Protein AF-A0A661I3N7-F1 (afdb_monomer_lite)

Structure (mmCIF, N/CA/C/O backbone):
data_AF-A0A661I3N7-F1
#
_entry.id   AF-A0A661I3N7-F1
#
loop_
_atom_site.group_PDB
_atom_site.id
_atom_site.type_symbol
_atom_site.label_atom_id
_atom_site.label_alt_id
_atom_site.label_comp_id
_atom_site.label_asym_id
_atom_site.label_entity_id
_atom_site.label_seq_id
_atom_site.pdbx_PDB_ins_code
_atom_site.Cartn_x
_atom_site.Cartn_y
_atom_site.Cartn_z
_atom_site.occupancy
_atom_site.B_iso_or_equiv
_atom_site.auth_seq_id
_atom_site.auth_comp_id
_atom_site.auth_asym_id
_atom_site.auth_atom_id
_atom_site.pdbx_PDB_model_num
ATOM 1 N N . MET A 1 1 ? -15.739 6.357 1.691 1.00 77.44 1 MET A N 1
ATOM 2 C CA . MET A 1 1 ? -14.283 6.462 1.902 1.00 77.44 1 MET A CA 1
ATOM 3 C C . MET A 1 1 ? -13.838 7.878 2.289 1.00 77.44 1 MET A C 1
ATOM 5 O O . MET A 1 1 ? -14.030 8.816 1.521 1.00 77.44 1 MET A O 1
ATOM 9 N N . LYS A 1 2 ? -13.245 8.049 3.476 1.00 87.94 2 LYS A N 1
ATOM 10 C CA . LYS A 1 2 ? -12.633 9.295 3.973 1.00 87.94 2 LYS A CA 1
ATOM 11 C C . LYS A 1 2 ? -11.130 9.078 4.161 1.00 87.94 2 LYS A C 1
ATOM 13 O O . LYS A 1 2 ? -10.738 8.086 4.761 1.00 87.94 2 LYS A O 1
ATOM 18 N N . THR A 1 3 ? -10.290 9.989 3.671 1.00 91.88 3 THR A N 1
ATOM 19 C CA . THR A 1 3 ? -8.821 9.859 3.739 1.00 91.88 3 THR A CA 1
ATOM 20 C C . THR A 1 3 ? -8.188 10.857 4.707 1.00 91.88 3 THR A C 1
ATOM 22 O O . THR A 1 3 ? -8.605 12.014 4.753 1.00 91.88 3 THR A O 1
ATOM 25 N N . PHE A 1 4 ? -7.143 10.442 5.420 1.00 93.19 4 PHE A N 1
ATOM 26 C CA . PHE A 1 4 ? -6.395 11.241 6.394 1.00 93.19 4 PHE A CA 1
ATOM 27 C C . PHE A 1 4 ? -4.890 11.174 6.114 1.00 93.19 4 PHE A C 1
ATOM 29 O O . PHE A 1 4 ? -4.392 10.119 5.730 1.00 93.19 4 PHE A O 1
ATOM 36 N N . SER A 1 5 ? -4.171 12.282 6.325 1.00 93.81 5 SER A N 1
ATOM 37 C CA . SER A 1 5 ? -2.705 12.350 6.211 1.00 93.81 5 SER A CA 1
ATOM 38 C C . SER A 1 5 ? -2.068 12.509 7.590 1.00 93.81 5 SER A C 1
ATOM 40 O O . SER A 1 5 ? -2.517 13.326 8.397 1.00 93.81 5 SER A O 1
ATOM 42 N N . PHE A 1 6 ? -1.012 11.740 7.849 1.00 95.06 6 PHE A N 1
ATOM 43 C CA . PHE A 1 6 ? -0.260 11.765 9.098 1.00 95.06 6 PHE A CA 1
ATOM 44 C C . PHE A 1 6 ? 1.235 11.890 8.848 1.00 95.06 6 PHE A C 1
ATOM 46 O O . PHE A 1 6 ? 1.787 11.241 7.962 1.00 95.06 6 PHE A O 1
ATOM 53 N N . LEU A 1 7 ? 1.896 12.689 9.689 1.00 93.88 7 LEU A N 1
ATOM 54 C CA . LEU A 1 7 ? 3.322 12.982 9.596 1.00 93.88 7 LEU A CA 1
ATOM 55 C C . LEU A 1 7 ? 4.111 12.451 10.803 1.00 93.88 7 LEU A C 1
ATOM 57 O O . LEU A 1 7 ? 3.675 12.553 11.961 1.00 93.88 7 LEU A O 1
ATOM 61 N N . GLY A 1 8 ? 5.317 11.949 10.547 1.00 92.94 8 GLY A N 1
ATOM 62 C CA . GLY A 1 8 ? 6.259 11.538 11.587 1.00 92.94 8 GLY A CA 1
ATOM 63 C C . GLY A 1 8 ? 7.694 11.411 11.085 1.00 92.94 8 GLY A C 1
ATOM 64 O O . GLY A 1 8 ? 7.920 11.220 9.897 1.00 92.94 8 GLY A O 1
ATOM 65 N N . GLU A 1 9 ? 8.654 11.480 12.005 1.00 91.62 9 GLU A N 1
ATOM 66 C CA . GLU A 1 9 ? 10.093 11.327 11.718 1.00 91.62 9 GLU A CA 1
ATOM 67 C C . GLU A 1 9 ? 10.445 9.933 11.173 1.00 91.62 9 GLU A C 1
ATOM 69 O O . GLU A 1 9 ? 11.408 9.740 10.438 1.00 91.62 9 GLU A O 1
ATOM 74 N N . THR A 1 10 ? 9.636 8.928 11.511 1.00 92.12 10 THR A N 1
ATOM 75 C CA . THR A 1 10 ? 9.735 7.578 10.951 1.00 92.12 10 THR A CA 1
ATOM 76 C C . THR A 1 10 ? 8.363 7.096 10.481 1.00 92.12 10 THR A C 1
ATOM 78 O O . THR A 1 10 ? 7.341 7.522 11.039 1.00 92.12 10 THR A O 1
ATOM 81 N N . PRO A 1 11 ? 8.307 6.163 9.509 1.00 92.44 11 PRO A N 1
ATOM 82 C CA . PRO A 1 11 ? 7.047 5.567 9.067 1.00 92.44 11 PRO A CA 1
ATOM 83 C C . PRO A 1 11 ? 6.257 4.958 10.226 1.00 92.44 11 PRO A C 1
ATOM 85 O O . PRO A 1 11 ? 5.044 5.111 10.296 1.00 92.44 11 PRO A O 1
ATOM 88 N N . THR A 1 12 ? 6.949 4.331 11.180 1.00 94.12 12 THR A N 1
ATOM 89 C CA . THR A 1 12 ? 6.340 3.709 12.360 1.00 94.12 12 THR A CA 1
ATOM 90 C C . THR A 1 12 ? 5.668 4.735 13.269 1.00 94.12 12 THR A C 1
ATOM 92 O O . THR A 1 12 ? 4.570 4.489 13.763 1.00 94.12 12 THR A O 1
ATOM 95 N N . ILE A 1 13 ? 6.292 5.901 13.478 1.00 95.00 13 ILE A N 1
ATOM 96 C CA . ILE A 1 13 ? 5.700 6.981 14.281 1.00 95.00 13 ILE A CA 1
ATOM 97 C C . ILE A 1 13 ? 4.462 7.543 13.581 1.00 95.00 13 ILE A C 1
ATOM 99 O O . ILE A 1 13 ? 3.434 7.742 14.230 1.00 95.00 13 ILE A O 1
ATOM 103 N N . ALA A 1 14 ? 4.544 7.778 12.269 1.00 94.56 14 ALA A N 1
ATOM 104 C CA . ALA A 1 14 ? 3.403 8.241 11.488 1.00 94.56 14 ALA A CA 1
ATOM 105 C C . ALA A 1 14 ? 2.250 7.220 11.546 1.00 94.56 14 ALA A C 1
ATOM 107 O O . ALA A 1 14 ? 1.113 7.599 11.823 1.00 94.56 14 ALA A O 1
ATOM 108 N N . LEU A 1 15 ? 2.560 5.925 11.404 1.00 93.75 15 LEU A N 1
ATOM 109 C CA . LEU A 1 15 ? 1.589 4.827 11.452 1.00 93.75 15 LEU A CA 1
ATOM 110 C C . LEU A 1 15 ? 0.914 4.712 12.811 1.00 93.75 15 LEU A C 1
ATOM 112 O O . LEU A 1 15 ? -0.307 4.619 12.881 1.00 93.75 15 LEU A O 1
ATOM 116 N N . ARG A 1 16 ? 1.683 4.817 13.896 1.00 94.81 16 ARG A N 1
ATOM 117 C CA . ARG A 1 16 ? 1.136 4.800 15.253 1.00 94.81 16 ARG A CA 1
ATOM 118 C C . ARG A 1 16 ? 0.186 5.974 15.501 1.00 94.81 16 ARG A C 1
ATOM 120 O O . ARG A 1 16 ? -0.844 5.797 16.143 1.00 94.81 16 ARG A O 1
ATOM 127 N N . LYS A 1 17 ? 0.501 7.169 14.983 1.00 95.31 17 LYS A N 1
ATOM 128 C CA . LYS A 1 17 ? -0.408 8.328 15.058 1.00 95.31 17 LYS A CA 1
ATOM 129 C C . LYS A 1 17 ? -1.702 8.080 14.286 1.00 95.31 17 LYS A C 1
ATOM 131 O O . LYS A 1 17 ? -2.765 8.412 14.802 1.00 95.31 17 LYS A O 1
ATOM 136 N N . ALA A 1 18 ? -1.608 7.486 13.097 1.00 94.19 18 ALA A N 1
ATOM 137 C CA . ALA A 1 18 ? -2.783 7.136 12.311 1.00 94.19 18 ALA A CA 1
ATOM 138 C C . ALA A 1 18 ? -3.659 6.102 13.022 1.00 94.19 18 ALA A C 1
ATOM 140 O O . ALA A 1 18 ? -4.849 6.336 13.175 1.00 94.19 18 ALA A O 1
ATOM 141 N N . GLN A 1 19 ? -3.076 5.019 13.540 1.00 93.06 19 GLN A N 1
ATOM 142 C CA . GLN A 1 19 ? -3.804 3.990 14.293 1.00 93.06 19 GLN A CA 1
ATOM 143 C C . GLN A 1 19 ? -4.504 4.567 15.529 1.00 93.06 19 GLN A C 1
ATOM 145 O O . GLN A 1 19 ? -5.670 4.276 15.772 1.00 93.06 19 GLN A O 1
ATOM 150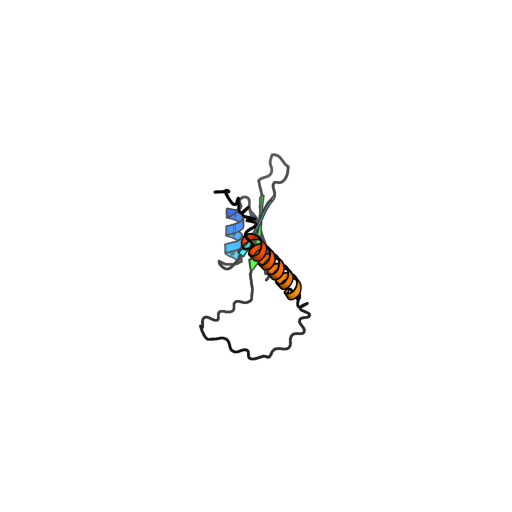 N N . ASN A 1 20 ? -3.832 5.450 16.275 1.00 94.00 20 ASN A N 1
ATOM 151 C CA . ASN A 1 20 ? -4.423 6.090 17.452 1.00 94.00 20 ASN A CA 1
ATOM 152 C C . ASN A 1 20 ? -5.636 6.982 17.120 1.00 94.00 20 ASN A C 1
ATOM 154 O O . ASN A 1 20 ? -6.485 7.172 17.986 1.00 94.00 20 ASN A O 1
ATOM 158 N N . GLN A 1 21 ? -5.703 7.571 15.918 1.00 91.25 21 GLN A N 1
ATOM 159 C CA . GLN A 1 21 ? -6.830 8.422 15.506 1.00 91.25 21 GLN A CA 1
ATOM 160 C C . GLN A 1 21 ? -7.912 7.675 14.727 1.00 91.25 21 GLN A C 1
ATOM 162 O O . GLN A 1 21 ? -9.088 8.000 14.867 1.00 91.25 21 GLN A O 1
ATOM 167 N N . CYS A 1 22 ? -7.523 6.730 13.877 1.00 89.25 22 CYS A N 1
ATOM 168 C CA . CYS A 1 22 ? -8.412 6.073 12.925 1.00 89.25 22 CYS A CA 1
ATOM 169 C C . CYS A 1 22 ? -8.873 4.684 13.383 1.00 89.25 22 CYS A C 1
ATOM 171 O O . CYS A 1 22 ? -9.844 4.181 12.831 1.00 89.25 22 CYS A O 1
ATOM 173 N N . GLY A 1 23 ? -8.218 4.082 14.379 1.00 87.56 23 GLY A N 1
ATOM 174 C CA . GLY A 1 23 ? -8.468 2.700 14.787 1.00 87.56 23 GLY A CA 1
ATOM 175 C C . GLY A 1 23 ? -7.711 1.679 13.932 1.00 87.56 23 GLY A C 1
ATOM 176 O O . GLY A 1 23 ? -6.853 2.033 13.120 1.00 87.56 23 GLY A O 1
ATOM 177 N N . GLU A 1 24 ? -8.005 0.399 14.156 1.00 85.56 24 GLU A N 1
ATOM 178 C CA . GLU A 1 24 ? -7.353 -0.729 13.475 1.00 85.56 24 GLU A CA 1
ATOM 179 C C . GLU A 1 24 ? -7.872 -0.941 12.044 1.00 85.56 24 GLU A C 1
ATOM 181 O O . GLU A 1 24 ? -7.103 -1.329 11.169 1.00 85.56 24 GLU A O 1
ATOM 186 N N . ASP A 1 25 ? -9.129 -0.578 11.775 1.00 85.62 25 ASP A N 1
ATOM 187 C CA . ASP A 1 25 ? -9.800 -0.779 10.478 1.00 85.62 25 ASP A CA 1
ATOM 188 C C . ASP A 1 25 ? -9.327 0.177 9.367 1.00 85.62 25 ASP A C 1
ATOM 190 O O . ASP A 1 25 ? -9.838 0.182 8.246 1.00 85.62 25 ASP A O 1
ATOM 194 N N . ALA A 1 26 ? -8.354 1.030 9.671 1.00 88.75 26 ALA A N 1
ATOM 195 C CA . ALA A 1 26 ? -7.847 2.037 8.759 1.00 88.75 26 ALA A CA 1
ATOM 196 C C . ALA A 1 26 ? -6.806 1.440 7.797 1.00 88.75 26 ALA A C 1
ATOM 198 O O . ALA A 1 26 ? -5.789 0.885 8.217 1.00 88.75 26 ALA A O 1
ATOM 199 N N . ILE A 1 27 ? -7.012 1.608 6.489 1.00 90.56 27 ILE A N 1
ATOM 200 C CA . ILE A 1 27 ? -6.135 1.032 5.459 1.00 90.56 27 ILE A CA 1
ATOM 201 C C . ILE A 1 27 ? -5.116 2.069 4.992 1.00 90.56 27 ILE A C 1
ATOM 203 O O . ILE A 1 27 ? -5.471 3.171 4.574 1.00 90.56 27 ILE A O 1
ATOM 207 N N . VAL A 1 28 ? -3.830 1.713 5.007 1.00 93.25 28 VAL A N 1
ATOM 208 C CA . VAL A 1 28 ? -2.764 2.571 4.469 1.00 93.25 28 VAL A CA 1
ATOM 209 C C . VAL A 1 28 ? -2.822 2.571 2.941 1.00 93.25 28 VAL A C 1
ATOM 211 O O . VAL A 1 28 ? -2.654 1.535 2.304 1.00 93.25 28 VAL A O 1
ATOM 214 N N . ILE A 1 29 ? -3.020 3.751 2.356 1.00 93.94 29 ILE A N 1
ATOM 215 C CA . ILE A 1 29 ? -3.079 3.969 0.906 1.00 93.94 29 ILE A CA 1
ATOM 216 C C . ILE A 1 29 ? -1.678 4.238 0.354 1.00 93.94 29 ILE A C 1
ATOM 218 O O . ILE A 1 29 ? -1.260 3.617 -0.620 1.00 93.94 29 ILE A O 1
ATOM 222 N N . TYR A 1 30 ? -0.946 5.178 0.961 1.00 92.75 30 TYR A N 1
ATOM 223 C CA . TYR A 1 30 ? 0.411 5.513 0.533 1.00 92.75 30 TYR A CA 1
ATOM 224 C C . TYR A 1 30 ? 1.325 5.835 1.707 1.00 92.75 30 TYR A C 1
ATOM 226 O O . TYR A 1 30 ? 0.889 6.329 2.746 1.00 92.75 30 TYR A O 1
ATOM 234 N N . THR A 1 31 ? 2.622 5.615 1.495 1.00 93.94 31 THR A N 1
ATOM 235 C CA . THR A 1 31 ? 3.688 6.133 2.355 1.00 93.94 31 THR A CA 1
ATOM 236 C C . THR A 1 31 ? 4.690 6.898 1.495 1.00 93.94 31 THR A C 1
ATOM 238 O O . THR A 1 31 ? 5.038 6.472 0.393 1.00 93.94 31 THR A O 1
ATOM 241 N N . LYS A 1 32 ? 5.121 8.068 1.959 1.00 93.19 32 LYS A N 1
ATOM 242 C CA . LYS A 1 32 ? 6.029 8.954 1.230 1.00 93.19 32 LYS A CA 1
ATOM 243 C C . LYS A 1 32 ? 7.067 9.528 2.180 1.00 93.19 32 LYS A C 1
ATOM 245 O O . LYS A 1 32 ? 6.722 10.138 3.185 1.00 93.19 32 LYS A O 1
ATOM 250 N N . LYS A 1 33 ? 8.348 9.396 1.832 1.00 91.94 33 LYS A N 1
ATOM 251 C CA . LYS A 1 33 ? 9.424 10.117 2.519 1.00 91.94 33 LYS A CA 1
ATOM 252 C C . LYS A 1 33 ? 9.455 11.567 2.036 1.00 91.94 33 LYS A C 1
ATOM 254 O O . LYS A 1 33 ? 9.634 11.835 0.849 1.00 91.94 33 LYS A O 1
ATOM 259 N N . ILE A 1 34 ? 9.305 12.495 2.965 1.00 87.50 34 ILE A N 1
ATOM 260 C CA . ILE A 1 34 ? 9.486 13.931 2.795 1.00 87.50 34 ILE A CA 1
ATOM 261 C C . ILE A 1 34 ? 10.804 14.297 3.485 1.00 87.50 34 ILE A C 1
ATOM 263 O O . ILE A 1 34 ? 10.834 14.740 4.623 1.00 87.50 34 ILE A O 1
ATOM 267 N N . SER A 1 35 ? 11.928 14.075 2.806 1.00 80.19 35 SER A N 1
ATOM 268 C CA . SER A 1 35 ? 13.206 14.615 3.279 1.00 80.19 35 SER A CA 1
ATOM 269 C C . SER A 1 35 ? 13.291 16.076 2.839 1.00 80.19 35 SER A C 1
ATOM 271 O O . SER A 1 35 ? 13.254 16.374 1.639 1.00 80.19 35 SER A O 1
ATOM 273 N N . THR A 1 36 ? 13.349 17.012 3.783 1.00 68.38 36 THR A N 1
ATOM 274 C CA . THR A 1 36 ? 13.664 18.406 3.460 1.00 68.38 36 THR A CA 1
ATOM 275 C C . THR A 1 36 ? 15.146 18.475 3.090 1.00 68.38 36 THR A C 1
ATOM 277 O O . THR A 1 36 ? 16.002 17.942 3.782 1.00 68.38 36 THR A O 1
ATOM 280 N N . LYS A 1 37 ? 15.475 19.096 1.951 1.00 66.56 37 LYS A N 1
ATOM 281 C CA . LYS A 1 37 ? 16.814 19.059 1.321 1.00 66.56 37 LYS A CA 1
ATOM 282 C C . LYS A 1 37 ? 17.933 19.764 2.116 1.00 66.56 37 LYS A C 1
ATOM 284 O O . LYS A 1 37 ? 19.001 20.018 1.563 1.00 66.56 37 LYS A O 1
ATOM 289 N N . SER A 1 38 ? 17.703 20.120 3.378 1.00 67.38 38 SER A N 1
ATOM 290 C CA . SER A 1 38 ? 18.721 20.711 4.239 1.00 67.38 38 SER A CA 1
ATOM 291 C C . SER A 1 38 ? 19.480 19.608 4.970 1.00 67.38 38 SER A C 1
ATOM 293 O O . SER A 1 38 ? 18.885 18.707 5.551 1.00 67.38 38 SER A O 1
ATOM 295 N N . ARG A 1 39 ? 20.812 19.690 4.984 1.00 63.19 39 ARG A N 1
ATOM 296 C CA . ARG A 1 39 ? 21.704 18.689 5.599 1.00 63.19 39 ARG A CA 1
ATOM 297 C C . ARG A 1 39 ? 21.502 18.517 7.118 1.00 63.19 39 ARG A C 1
ATOM 299 O O . ARG A 1 39 ? 22.082 17.611 7.702 1.00 63.19 39 ARG A O 1
ATOM 306 N N . THR A 1 40 ? 20.713 19.391 7.740 1.00 66.94 40 THR A N 1
ATOM 307 C CA . THR A 1 40 ? 20.381 19.426 9.174 1.00 66.94 40 THR A CA 1
ATOM 308 C C . THR A 1 40 ? 18.913 19.158 9.480 1.00 66.94 40 THR A C 1
ATOM 310 O O . THR A 1 40 ? 18.553 19.115 10.651 1.00 66.94 40 THR A O 1
ATOM 313 N N . SER A 1 41 ? 18.051 19.027 8.474 1.00 69.75 41 SER A N 1
ATOM 314 C CA . SER A 1 41 ? 16.635 18.781 8.729 1.00 69.75 41 SER A CA 1
ATOM 315 C C . SER A 1 41 ? 16.355 17.289 8.820 1.00 69.75 41 SER A C 1
ATOM 317 O O . SER A 1 41 ? 16.811 16.526 7.969 1.00 69.75 41 SER A O 1
ATOM 319 N N . GLU A 1 42 ? 15.616 16.904 9.852 1.00 78.19 42 GLU A N 1
ATOM 320 C CA . GLU A 1 42 ? 15.236 15.523 10.117 1.00 78.19 42 GLU A CA 1
ATOM 321 C C . GLU A 1 42 ? 14.387 14.958 8.973 1.00 78.19 42 GLU A C 1
ATOM 323 O O . GLU A 1 42 ? 13.605 15.663 8.327 1.00 78.19 42 GLU A O 1
ATOM 328 N N . ASP A 1 43 ? 14.574 13.670 8.694 1.00 85.12 43 ASP A N 1
ATOM 329 C CA . ASP A 1 43 ? 13.762 12.976 7.707 1.00 85.12 43 ASP A CA 1
ATOM 330 C C . ASP A 1 43 ? 12.312 12.921 8.189 1.00 85.12 43 ASP A C 1
ATOM 332 O O . ASP A 1 43 ? 12.039 12.481 9.300 1.00 85.12 43 ASP A O 1
ATOM 336 N N . MET A 1 44 ? 11.373 13.329 7.337 1.00 90.19 44 MET A N 1
ATOM 337 C CA . MET A 1 44 ? 9.946 13.241 7.627 1.00 90.19 44 MET A CA 1
ATOM 338 C C . MET A 1 44 ? 9.278 12.230 6.707 1.00 90.19 44 MET A C 1
ATOM 340 O O . MET A 1 44 ? 9.704 11.998 5.576 1.00 90.19 44 MET A O 1
ATOM 344 N N . TYR A 1 45 ? 8.203 11.624 7.186 1.00 93.56 45 TYR A N 1
ATOM 345 C CA . TYR A 1 45 ? 7.382 10.678 6.449 1.00 93.56 45 TYR A CA 1
ATOM 346 C C . TYR A 1 45 ? 5.927 11.093 6.543 1.00 93.56 45 TYR A C 1
ATOM 348 O O . TYR A 1 45 ? 5.444 11.464 7.611 1.00 93.56 45 TYR A O 1
ATOM 356 N N . GLU A 1 46 ? 5.244 10.995 5.413 1.00 93.44 46 GLU A N 1
ATOM 357 C CA . GLU A 1 46 ? 3.810 11.159 5.283 1.00 93.44 46 GLU A CA 1
ATOM 358 C C . GLU A 1 46 ? 3.175 9.814 4.970 1.00 93.44 46 GLU A C 1
ATOM 360 O O . GLU A 1 46 ? 3.625 9.099 4.071 1.00 93.44 46 GLU A O 1
ATOM 365 N N . ILE A 1 47 ? 2.119 9.483 5.699 1.00 95.00 47 ILE A N 1
ATOM 366 C CA . ILE A 1 47 ? 1.269 8.343 5.393 1.00 95.00 47 ILE A CA 1
ATOM 367 C C . ILE A 1 47 ? -0.152 8.826 5.146 1.00 95.00 47 ILE A C 1
ATOM 369 O O . ILE A 1 47 ? -0.655 9.682 5.874 1.00 95.00 47 ILE A O 1
ATOM 373 N N . LEU A 1 48 ? -0.799 8.262 4.132 1.00 94.88 48 LEU A N 1
ATOM 374 C CA . LEU A 1 48 ? -2.207 8.506 3.856 1.00 94.88 48 LEU A CA 1
ATOM 375 C C . LEU A 1 48 ? -3.000 7.250 4.147 1.00 94.88 48 LEU A C 1
ATOM 377 O O . LEU A 1 48 ? -2.649 6.167 3.677 1.00 94.88 48 LEU A O 1
ATOM 381 N N . VAL A 1 49 ? -4.066 7.409 4.912 1.00 94.19 49 VAL A N 1
ATOM 382 C CA . VAL A 1 49 ? -4.887 6.313 5.412 1.00 94.19 49 VAL A CA 1
ATOM 383 C C . VAL A 1 49 ? -6.333 6.554 5.010 1.00 94.19 49 VAL A C 1
ATOM 385 O O . VAL A 1 49 ? -6.835 7.671 5.128 1.00 94.19 49 VAL A O 1
ATOM 388 N N . GLY A 1 50 ? -6.988 5.522 4.493 1.00 93.25 50 GLY A N 1
ATOM 389 C CA . GLY A 1 50 ? -8.401 5.511 4.144 1.00 93.25 50 GLY A CA 1
ATOM 390 C C . GLY A 1 50 ? -9.228 4.823 5.222 1.00 93.25 50 GLY A C 1
ATOM 391 O O . GLY A 1 50 ? -8.849 3.767 5.719 1.00 93.25 50 GLY A O 1
ATOM 392 N N . LEU A 1 51 ? -10.363 5.427 5.556 1.00 89.94 51 LEU A N 1
ATOM 393 C CA . LEU A 1 51 ? -11.426 4.836 6.357 1.00 89.94 51 LEU A CA 1
ATOM 394 C C . LEU A 1 51 ? -12.673 4.692 5.489 1.00 89.94 51 LEU A C 1
ATOM 396 O O . LEU A 1 51 ? -13.153 5.678 4.916 1.00 89.94 51 LEU A O 1
ATOM 400 N N . ASP A 1 52 ? -13.225 3.489 5.414 1.00 81.38 52 ASP A N 1
ATOM 401 C CA . ASP A 1 52 ? -14.548 3.277 4.841 1.00 81.38 52 ASP A CA 1
ATOM 402 C C . ASP A 1 52 ? -15.607 3.385 5.932 1.00 81.38 52 ASP A C 1
ATOM 404 O O . ASP A 1 52 ? -15.740 2.542 6.807 1.00 81.38 52 ASP A O 1
ATOM 408 N N . SER A 1 53 ? -16.353 4.489 5.903 1.00 62.72 53 SER A N 1
ATOM 409 C CA . SER A 1 53 ? -17.381 4.819 6.896 1.00 62.72 53 SER A CA 1
ATOM 410 C C . SER A 1 53 ? -18.703 4.064 6.691 1.00 62.72 53 SER A C 1
ATOM 412 O O . SER A 1 53 ? -19.742 4.555 7.115 1.00 62.72 53 SER A O 1
ATOM 414 N N . GLU A 1 54 ? -18.683 2.895 6.047 1.00 58.06 54 GLU A N 1
ATOM 415 C CA . GLU A 1 54 ? -19.886 2.106 5.723 1.00 58.06 54 GLU A CA 1
ATOM 416 C C . GLU A 1 54 ? -19.952 0.769 6.471 1.00 58.06 54 GLU A C 1
ATOM 418 O O . GLU A 1 54 ? -20.586 -0.181 6.019 1.00 58.06 54 GLU A O 1
ATOM 423 N N . HIS A 1 55 ? -19.324 0.693 7.645 1.00 50.72 55 HIS A N 1
ATOM 424 C CA . HIS A 1 55 ? -19.485 -0.424 8.572 1.00 50.72 55 HIS A CA 1
ATOM 425 C C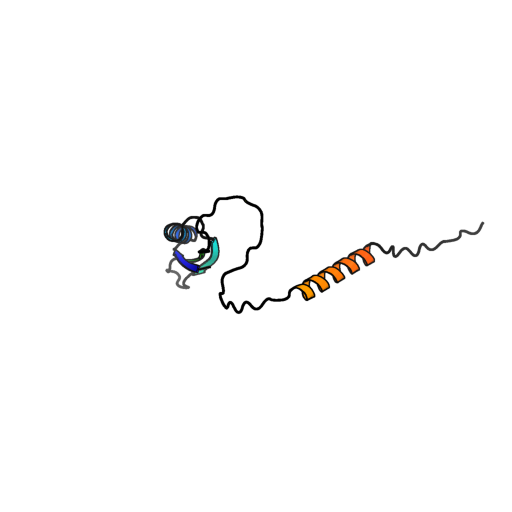 . HIS A 1 55 ? -19.997 0.101 9.916 1.00 50.72 55 HIS A C 1
ATOM 427 O O . HIS A 1 55 ? -19.262 0.218 10.890 1.00 50.72 55 HIS A O 1
ATOM 433 N N . GLN A 1 56 ? -21.288 0.447 9.951 1.00 46.72 56 GLN A N 1
ATOM 434 C CA . GLN A 1 56 ? -22.058 0.107 11.143 1.00 46.72 56 GLN A CA 1
A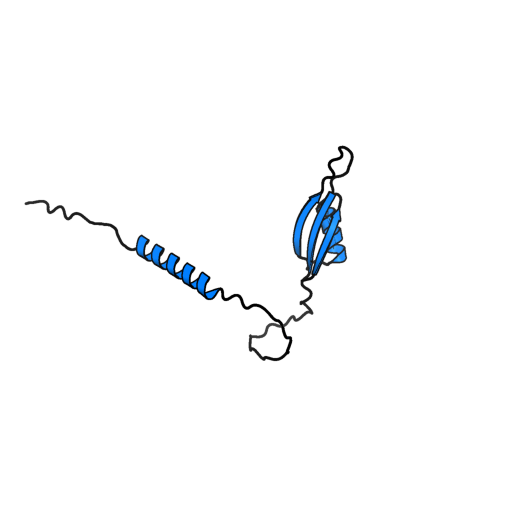TOM 435 C C . GLN A 1 56 ? -22.154 -1.418 11.167 1.00 46.72 56 GLN A C 1
ATOM 437 O O . GLN A 1 56 ? -22.478 -2.036 10.154 1.00 46.72 56 GLN A O 1
ATOM 442 N N . ASP A 1 57 ? -21.795 -2.001 12.301 1.00 56.78 57 ASP A N 1
ATOM 443 C CA . ASP A 1 57 ? -21.798 -3.433 12.551 1.00 56.78 57 ASP A CA 1
ATOM 444 C C . ASP A 1 57 ? -23.098 -4.113 12.098 1.00 56.78 57 ASP A C 1
ATOM 446 O O . ASP A 1 57 ? -24.139 -3.972 12.737 1.00 56.78 57 ASP A O 1
ATOM 450 N N . GLU A 1 58 ? -23.025 -4.955 11.068 1.00 43.44 58 GLU A N 1
ATOM 451 C CA . GLU A 1 58 ? -23.984 -6.045 10.893 1.00 43.44 58 GLU A CA 1
ATOM 452 C C . GLU A 1 58 ? -23.245 -7.378 10.779 1.00 43.44 58 GLU A C 1
ATOM 454 O O . GLU A 1 58 ? -23.061 -7.972 9.717 1.00 43.44 58 GLU A O 1
ATOM 459 N N . VAL A 1 59 ? -22.859 -7.900 11.942 1.00 55.56 59 VAL A N 1
ATOM 460 C CA . VAL A 1 59 ? -22.703 -9.342 12.118 1.00 55.56 59 VAL A CA 1
ATOM 461 C C . VAL A 1 59 ? -24.093 -9.970 11.989 1.00 55.56 59 VAL A C 1
ATOM 463 O O . VAL A 1 59 ? -24.858 -9.969 12.952 1.00 55.56 59 VAL A O 1
ATOM 466 N N . LYS A 1 60 ? -24.414 -10.518 10.810 1.00 47.19 60 LYS A N 1
ATOM 467 C CA . LYS A 1 60 ? -25.330 -11.659 10.612 1.00 47.19 60 LYS A CA 1
ATOM 468 C C . LYS A 1 60 ? -25.234 -12.185 9.177 1.00 47.19 60 LYS A C 1
ATOM 470 O O . LYS A 1 60 ? -25.743 -11.591 8.237 1.00 47.19 60 LYS A O 1
ATOM 475 N N . THR A 1 61 ? -24.643 -13.370 9.035 1.00 48.47 61 THR A N 1
ATOM 476 C CA . THR A 1 61 ? -24.922 -14.310 7.940 1.00 48.47 61 THR A CA 1
ATOM 477 C C . THR A 1 61 ? -26.425 -14.364 7.688 1.00 48.47 61 THR A C 1
ATOM 479 O O . THR A 1 61 ? -27.085 -14.852 8.595 1.00 48.47 61 THR A O 1
ATOM 482 N N . GLN A 1 62 ? -26.937 -13.940 6.519 1.00 51.75 62 GLN A N 1
ATOM 483 C CA . GLN A 1 62 ? -28.034 -14.581 5.763 1.00 51.75 62 GLN A CA 1
ATOM 484 C C . GLN A 1 62 ? -28.024 -14.150 4.284 1.00 51.75 62 GLN A C 1
ATOM 486 O O . GLN A 1 62 ? -27.562 -13.082 3.903 1.00 51.75 62 GLN A O 1
ATOM 491 N N . VAL A 1 63 ? -28.504 -15.081 3.470 1.00 49.03 63 VAL A N 1
ATOM 492 C CA . VAL A 1 63 ? -28.495 -15.180 2.011 1.00 49.03 63 VAL A CA 1
ATOM 493 C C . VAL A 1 63 ? -29.134 -13.976 1.304 1.00 49.03 63 VAL A C 1
ATOM 495 O O . VAL A 1 63 ? -30.172 -13.469 1.714 1.00 49.03 63 VAL A O 1
ATOM 498 N N . ILE A 1 64 ? -28.522 -13.587 0.183 1.00 49.25 64 ILE A N 1
ATOM 499 C CA . ILE A 1 64 ? -28.944 -12.533 -0.745 1.00 49.25 64 ILE A CA 1
ATOM 500 C C . ILE A 1 64 ? -30.394 -12.760 -1.215 1.00 49.25 64 ILE A C 1
ATOM 502 O O . ILE A 1 64 ? -30.677 -13.716 -1.937 1.00 49.25 64 ILE A O 1
ATOM 506 N N . GLN A 1 65 ? -31.288 -11.827 -0.887 1.00 53.56 65 GLN A N 1
ATOM 507 C CA . GLN A 1 65 ? -32.439 -11.469 -1.722 1.00 53.56 65 GLN A CA 1
ATOM 508 C C . GLN A 1 65 ? -32.423 -9.947 -1.923 1.00 53.56 65 GLN A C 1
ATOM 510 O O . GLN A 1 65 ? -32.252 -9.218 -0.946 1.00 53.56 65 GLN A O 1
ATOM 515 N N . PRO A 1 66 ? -32.587 -9.434 -3.155 1.00 47.19 66 PRO A N 1
ATOM 516 C CA . PRO A 1 66 ? -32.608 -7.999 -3.386 1.00 47.19 66 PRO A CA 1
ATOM 517 C C . PRO A 1 66 ? -34.014 -7.444 -3.119 1.00 47.19 66 PRO A C 1
ATOM 519 O O . PRO A 1 66 ? -34.919 -7.644 -3.927 1.00 47.19 66 PRO A O 1
ATOM 522 N N . SER A 1 67 ? -34.202 -6.704 -2.021 1.00 46.09 67 SER A N 1
ATOM 523 C CA . SER A 1 67 ? -35.311 -5.748 -1.922 1.00 46.09 67 SER A CA 1
ATOM 524 C C . SER A 1 67 ? -34.790 -4.340 -2.179 1.00 46.09 67 SER A C 1
ATOM 526 O O . SER A 1 67 ? -34.065 -3.755 -1.377 1.00 46.09 67 SER A O 1
ATOM 528 N N . VAL A 1 68 ? -35.176 -3.816 -3.334 1.00 55.78 68 VAL A N 1
ATOM 529 C CA . VAL A 1 68 ? -35.115 -2.403 -3.694 1.00 55.78 68 VAL A CA 1
ATOM 530 C C . VAL A 1 68 ? -35.846 -1.549 -2.658 1.00 55.78 68 VAL A C 1
ATOM 532 O O . VAL A 1 68 ? -36.995 -1.848 -2.346 1.00 55.78 68 VAL A O 1
ATOM 535 N N . GLN A 1 69 ? -35.193 -0.483 -2.185 1.00 49.09 69 GLN A N 1
ATOM 536 C CA . GLN A 1 69 ? -35.729 0.886 -2.078 1.00 49.09 69 GLN A CA 1
ATOM 537 C C . GLN A 1 69 ? -34.787 1.760 -1.241 1.00 49.09 69 GLN A C 1
ATOM 539 O O . GLN A 1 69 ? -34.695 1.598 -0.030 1.00 49.09 69 GLN A O 1
ATOM 544 N N . SER A 1 70 ? -34.127 2.718 -1.892 1.00 48.16 70 SER A N 1
ATOM 545 C CA . SER A 1 70 ? -33.908 4.070 -1.363 1.00 48.16 70 SER A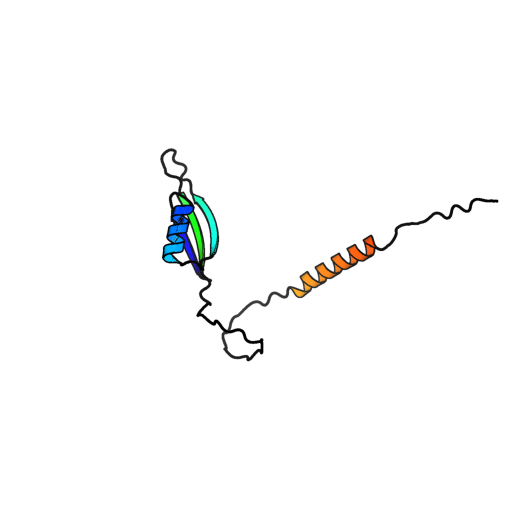 CA 1
ATOM 546 C C . SER A 1 70 ? -33.411 4.953 -2.502 1.00 48.16 70 SER A C 1
ATOM 548 O O . SER A 1 70 ? -32.359 4.721 -3.095 1.00 48.16 70 SER A O 1
ATOM 550 N N . GLU A 1 71 ? -34.239 5.930 -2.845 1.00 50.44 71 GLU A N 1
ATOM 551 C CA . GLU A 1 71 ? -34.017 6.932 -3.875 1.00 50.44 71 GLU A CA 1
ATOM 552 C C . GLU A 1 71 ? -32.879 7.872 -3.457 1.00 50.44 71 GLU A C 1
ATOM 554 O O . GLU A 1 71 ? -33.091 8.887 -2.801 1.00 50.44 71 GLU A O 1
ATOM 559 N N . HIS A 1 72 ? -31.654 7.564 -3.870 1.00 47.94 72 HIS A N 1
ATOM 560 C CA . HIS A 1 72 ? -30.627 8.583 -4.030 1.00 47.94 72 HIS A CA 1
ATOM 561 C C . HIS A 1 72 ? -30.330 8.712 -5.518 1.00 47.94 72 HIS A C 1
ATOM 563 O O . HIS A 1 72 ? -29.984 7.740 -6.187 1.00 47.94 72 HIS A O 1
ATOM 569 N N . ASN A 1 73 ? -30.501 9.923 -6.051 1.00 52.31 73 ASN A N 1
ATOM 570 C CA . ASN A 1 73 ? -30.050 10.299 -7.386 1.00 52.31 73 ASN A CA 1
ATOM 571 C C . ASN A 1 73 ? -28.514 10.285 -7.395 1.00 52.31 73 ASN A C 1
ATOM 573 O O . ASN A 1 73 ? -27.860 11.318 -7.277 1.00 52.31 73 ASN A O 1
ATOM 577 N N . VAL A 1 74 ? -27.931 9.091 -7.448 1.00 56.94 74 VAL A N 1
ATOM 578 C CA . VAL A 1 74 ? -26.506 8.913 -7.683 1.00 56.94 74 VAL A CA 1
ATOM 579 C C . VAL A 1 74 ? -26.361 8.808 -9.193 1.00 56.94 74 VAL A C 1
ATOM 581 O O . VAL A 1 74 ? -26.756 7.813 -9.795 1.00 56.94 74 VAL A O 1
ATOM 584 N N . ASN A 1 75 ? -25.834 9.854 -9.831 1.00 59.53 75 ASN A N 1
ATOM 585 C CA . ASN A 1 75 ? -25.338 9.757 -11.202 1.00 59.53 75 ASN A CA 1
ATOM 586 C C . ASN A 1 75 ? -24.042 8.931 -11.178 1.00 59.53 75 ASN A C 1
ATOM 588 O O . ASN A 1 75 ? -22.941 9.447 -11.347 1.00 59.53 75 ASN A O 1
ATOM 592 N N . THR A 1 76 ? -24.154 7.642 -10.872 1.00 56.12 76 THR A N 1
ATOM 593 C CA . THR A 1 76 ? -23.079 6.689 -11.097 1.00 56.12 76 THR A CA 1
ATOM 594 C C . THR A 1 76 ? -23.077 6.391 -12.584 1.00 56.12 76 THR A C 1
ATOM 596 O O . THR A 1 76 ? -23.979 5.746 -13.117 1.00 56.12 76 THR A O 1
ATOM 599 N N . GLN A 1 77 ? -22.064 6.905 -13.277 1.00 64.94 77 GLN A N 1
ATOM 600 C CA . GLN A 1 77 ? -21.753 6.462 -14.626 1.00 64.94 77 GLN A CA 1
ATOM 601 C C . GLN A 1 77 ? -21.450 4.966 -14.546 1.00 64.94 77 GLN A C 1
ATOM 603 O O . GLN A 1 77 ? -20.391 4.555 -14.075 1.00 64.94 77 GLN A O 1
ATOM 608 N N . PHE A 1 78 ? -22.422 4.145 -14.931 1.00 69.75 78 PHE A N 1
ATOM 609 C CA . PHE A 1 78 ? -22.238 2.710 -15.035 1.00 69.75 78 PHE A CA 1
ATOM 610 C C . PHE A 1 78 ? -21.284 2.466 -16.205 1.00 69.75 78 PHE A C 1
ATOM 612 O O . PHE A 1 78 ? -21.675 2.543 -17.369 1.00 69.75 78 PHE A O 1
ATOM 619 N N . VAL A 1 79 ? -20.002 2.275 -15.900 1.00 72.88 79 VAL A N 1
ATOM 620 C CA . VAL A 1 79 ? -18.993 1.972 -16.914 1.00 72.88 79 VAL A CA 1
ATOM 621 C C . VAL A 1 79 ? -19.259 0.555 -17.414 1.00 72.88 79 VAL A C 1
ATOM 623 O O . VAL A 1 79 ? -19.138 -0.414 -16.667 1.00 72.88 79 VAL A O 1
ATOM 626 N N . ASP A 1 80 ? -19.660 0.434 -18.677 1.00 78.81 80 ASP A N 1
ATOM 627 C CA . ASP A 1 80 ? -19.973 -0.852 -19.292 1.00 78.81 80 ASP A CA 1
ATOM 628 C C . ASP A 1 80 ? -18.684 -1.583 -19.708 1.00 78.81 80 ASP A C 1
ATOM 630 O O . ASP A 1 80 ? -18.215 -1.497 -20.845 1.00 78.81 80 ASP A O 1
ATOM 634 N N . TYR A 1 81 ? -18.087 -2.320 -18.767 1.00 87.38 81 TYR A N 1
ATOM 635 C CA . TYR A 1 81 ? -16.893 -3.142 -19.010 1.00 87.38 81 TYR A CA 1
ATOM 636 C C . TYR A 1 81 ? -17.154 -4.347 -19.928 1.00 87.38 81 TYR A C 1
ATOM 638 O O . TYR A 1 81 ? -16.221 -5.079 -20.264 1.00 87.38 81 TYR A O 1
ATOM 646 N N . ARG A 1 82 ? -18.404 -4.588 -20.350 1.00 89.50 82 ARG A N 1
ATOM 647 C CA . ARG A 1 82 ? -18.783 -5.774 -21.127 1.00 89.50 82 ARG A CA 1
ATOM 648 C C . ARG A 1 82 ? -18.011 -5.880 -22.436 1.00 89.50 82 ARG A C 1
ATOM 650 O O . ARG A 1 82 ? -17.612 -6.981 -22.804 1.00 89.50 82 ARG A O 1
ATOM 657 N N . ALA A 1 83 ? -17.767 -4.760 -23.115 1.00 85.25 83 ALA A N 1
ATOM 658 C CA . ALA A 1 83 ? -17.029 -4.745 -24.376 1.00 85.25 83 ALA A CA 1
ATOM 659 C C . ALA A 1 83 ? -15.551 -5.140 -24.198 1.00 85.25 83 ALA A C 1
ATOM 661 O O . ALA A 1 83 ? -15.037 -5.957 -24.963 1.00 85.25 83 ALA A O 1
ATOM 662 N N . GLU A 1 84 ? -14.883 -4.614 -23.166 1.00 85.69 84 GLU A N 1
ATOM 663 C CA . GLU A 1 84 ? -13.480 -4.938 -22.867 1.00 85.69 84 GLU A CA 1
ATOM 664 C C . GLU A 1 84 ? -13.336 -6.406 -22.432 1.00 85.69 84 GLU A C 1
ATOM 666 O O . GLU A 1 84 ? -12.453 -7.121 -22.908 1.00 85.69 84 GLU A O 1
ATOM 671 N N . ILE A 1 85 ? -14.264 -6.896 -21.600 1.00 92.19 85 ILE A N 1
ATOM 672 C CA . ILE A 1 85 ? -14.307 -8.304 -21.176 1.00 92.19 85 ILE A CA 1
ATOM 673 C C . ILE A 1 85 ? -14.505 -9.227 -22.384 1.00 92.19 85 ILE A C 1
ATOM 675 O O . ILE A 1 85 ? -13.810 -10.234 -22.512 1.00 92.19 85 ILE A O 1
ATOM 679 N N . LEU A 1 86 ? -15.417 -8.882 -23.295 1.00 94.06 86 LEU A N 1
ATOM 680 C CA . LEU A 1 86 ? -15.714 -9.692 -24.478 1.00 94.06 86 LEU A CA 1
ATOM 681 C C . LEU A 1 86 ? -14.519 -9.747 -25.442 1.00 94.06 86 LEU A C 1
ATOM 683 O O . LEU A 1 86 ? -14.193 -10.808 -25.975 1.00 94.06 86 LEU A O 1
ATOM 687 N N . LYS A 1 87 ? -13.796 -8.633 -25.592 1.00 94.19 87 LYS A N 1
ATOM 688 C CA . LYS A 1 87 ? -12.536 -8.579 -26.343 1.00 94.19 87 LYS A CA 1
ATOM 689 C C . LYS A 1 87 ? -11.460 -9.476 -25.722 1.00 94.19 87 LYS A C 1
ATOM 691 O O . LYS A 1 87 ? -10.768 -10.189 -26.449 1.00 94.19 87 LYS A O 1
ATOM 696 N N . MET A 1 88 ? -11.332 -9.475 -24.393 1.00 94.56 88 MET A N 1
ATOM 697 C CA . MET A 1 88 ? -10.389 -10.347 -23.685 1.00 94.56 88 MET A CA 1
ATOM 698 C C . MET A 1 88 ? -10.753 -11.834 -23.831 1.00 94.56 88 MET A C 1
ATOM 700 O O . MET A 1 88 ? -9.875 -12.671 -24.014 1.00 94.56 88 MET A O 1
ATOM 704 N N . GLN A 1 89 ? -12.039 -12.184 -23.806 1.00 94.06 89 GLN A N 1
ATOM 705 C CA . GLN A 1 89 ? -12.480 -13.564 -24.043 1.00 94.06 89 GLN A CA 1
ATOM 706 C C . GLN A 1 89 ? -12.107 -14.047 -25.452 1.00 94.06 89 GLN A C 1
ATOM 708 O O . GLN A 1 89 ? -11.601 -15.159 -25.612 1.00 94.06 89 GLN A O 1
ATOM 713 N N . GLN A 1 90 ? -12.283 -13.195 -26.465 1.00 94.44 90 GLN A N 1
ATOM 714 C CA . GLN A 1 90 ? -11.948 -13.529 -27.848 1.00 94.44 90 GLN A CA 1
ATOM 715 C C . GLN A 1 90 ? -10.442 -13.771 -28.050 1.00 94.44 90 GLN A C 1
ATOM 717 O O . GLN A 1 90 ? -10.060 -14.678 -28.792 1.00 94.44 90 GLN A O 1
ATOM 722 N N . SER A 1 91 ? -9.572 -12.994 -27.395 1.00 92.00 91 SER A N 1
ATOM 723 C CA . SER A 1 91 ? -8.121 -13.200 -27.500 1.00 92.00 91 SER A CA 1
ATOM 724 C C . SER A 1 91 ? -7.683 -14.524 -26.866 1.00 92.00 91 SER A C 1
ATOM 726 O O . SER A 1 91 ? -6.872 -15.244 -27.452 1.00 92.00 91 SER A O 1
ATOM 728 N N . ILE A 1 92 ? -8.270 -14.901 -25.725 1.00 92.75 92 ILE A N 1
ATOM 729 C CA . ILE A 1 92 ? -8.022 -16.195 -25.071 1.00 92.75 92 ILE A CA 1
ATOM 730 C C . ILE A 1 92 ? -8.444 -17.355 -25.984 1.00 92.75 92 ILE A C 1
ATOM 732 O O . ILE A 1 92 ? -7.692 -18.320 -26.140 1.00 92.75 92 ILE A O 1
ATOM 736 N N . GLU A 1 93 ? -9.604 -17.254 -26.639 1.00 90.12 93 GLU A N 1
ATOM 737 C CA . GLU A 1 93 ? -10.087 -18.284 -27.566 1.00 90.12 93 GLU A CA 1
ATOM 738 C C . GLU A 1 93 ? -9.143 -18.467 -28.770 1.00 90.12 93 GLU A C 1
ATOM 740 O O . GLU A 1 93 ? -8.867 -19.592 -29.193 1.00 90.12 93 GLU A O 1
ATOM 745 N N . GLN A 1 94 ? -8.595 -17.373 -29.312 1.00 87.12 94 GLN A N 1
ATOM 746 C CA . GLN A 1 94 ? -7.615 -17.435 -30.403 1.00 87.12 94 GLN A CA 1
ATOM 747 C C . GLN A 1 94 ? -6.327 -18.145 -29.982 1.00 87.12 94 GLN A C 1
ATOM 749 O O . GLN A 1 94 ? -5.818 -18.982 -30.731 1.00 87.12 94 GLN A O 1
ATOM 754 N N . VAL A 1 95 ? -5.819 -17.852 -28.780 1.00 88.00 95 VAL A N 1
ATOM 755 C CA . VAL A 1 95 ? -4.634 -18.525 -28.232 1.00 88.00 95 VAL A CA 1
ATOM 756 C C . VAL A 1 95 ? -4.895 -20.022 -28.101 1.00 88.00 95 VAL A C 1
ATOM 758 O O . VAL A 1 95 ? -4.100 -20.814 -28.609 1.00 88.00 95 VAL A O 1
ATOM 761 N N . GLN A 1 96 ? -6.036 -20.421 -27.531 1.00 84.00 96 GLN A N 1
ATOM 762 C CA . GLN A 1 96 ? -6.420 -21.832 -27.441 1.00 84.00 96 GLN A CA 1
ATOM 763 C C . GLN A 1 96 ? -6.449 -22.499 -28.822 1.00 84.00 96 GLN A C 1
ATOM 765 O O . GLN A 1 96 ? -5.799 -23.522 -29.015 1.00 84.00 96 GLN A O 1
ATOM 770 N N . LYS A 1 97 ? -7.106 -21.896 -29.819 1.00 81.75 97 LYS A N 1
ATOM 771 C CA . LYS A 1 97 ? -7.133 -22.451 -31.184 1.00 81.75 97 LYS A CA 1
ATOM 772 C C . LYS A 1 97 ? -5.733 -22.573 -31.786 1.00 81.75 97 LYS A C 1
ATOM 774 O O . LYS A 1 97 ? -5.415 -23.599 -32.371 1.00 81.75 97 LYS A O 1
ATOM 779 N N . SER A 1 98 ? -4.875 -21.567 -31.623 1.00 78.81 98 SER A N 1
ATOM 780 C CA . SER A 1 98 ? -3.514 -21.603 -32.175 1.00 78.81 98 SER A CA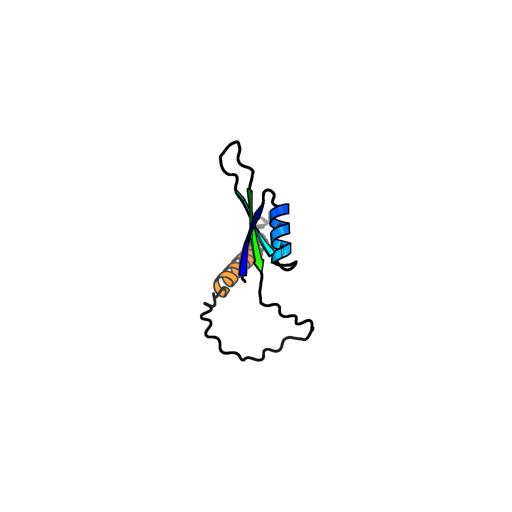 1
ATOM 781 C C . SER A 1 98 ? -2.609 -22.660 -31.531 1.00 78.81 98 SER A C 1
ATOM 783 O O . SER A 1 98 ? -1.780 -23.239 -32.229 1.00 78.81 98 SER A O 1
ATOM 785 N N . ILE A 1 99 ? -2.778 -22.936 -30.232 1.00 77.12 99 ILE A N 1
ATOM 786 C CA . ILE A 1 99 ? -2.021 -23.970 -29.510 1.00 77.12 99 ILE A CA 1
ATOM 787 C C . ILE A 1 99 ? -2.504 -25.370 -29.909 1.00 77.12 99 ILE A C 1
ATOM 789 O O . ILE A 1 99 ? -1.706 -26.300 -29.997 1.00 77.12 99 ILE A O 1
ATOM 793 N N . TRP A 1 100 ? -3.804 -25.514 -30.171 1.00 67.81 100 TRP A N 1
ATOM 794 C CA . TRP A 1 100 ? -4.441 -26.804 -30.433 1.00 67.81 100 TRP A CA 1
ATOM 795 C C . TRP A 1 100 ? -4.568 -27.173 -31.916 1.00 67.81 100 TRP A C 1
ATOM 797 O O . TRP A 1 100 ? -5.025 -28.272 -32.221 1.00 67.81 100 TRP A O 1
ATOM 807 N N . VAL A 1 101 ? -4.135 -26.317 -32.846 1.00 65.25 101 VAL A N 1
ATOM 808 C CA . VAL A 1 101 ? -3.981 -26.693 -34.259 1.00 65.25 101 VAL A CA 1
ATOM 809 C C . VAL A 1 101 ? -2.566 -27.244 -34.461 1.00 65.25 101 VAL A C 1
ATOM 811 O O . VAL A 1 101 ? -1.613 -26.459 -34.514 1.00 65.25 101 VAL A O 1
ATOM 814 N N . PRO A 1 102 ? -2.374 -28.572 -34.593 1.00 64.44 102 PRO A N 1
ATOM 815 C CA . PRO A 1 102 ? -1.062 -29.110 -34.908 1.00 64.44 102 PRO A CA 1
ATOM 816 C C . PRO A 1 102 ? -0.646 -28.599 -36.292 1.00 64.44 102 PRO A C 1
ATOM 818 O O . PRO A 1 102 ? -1.194 -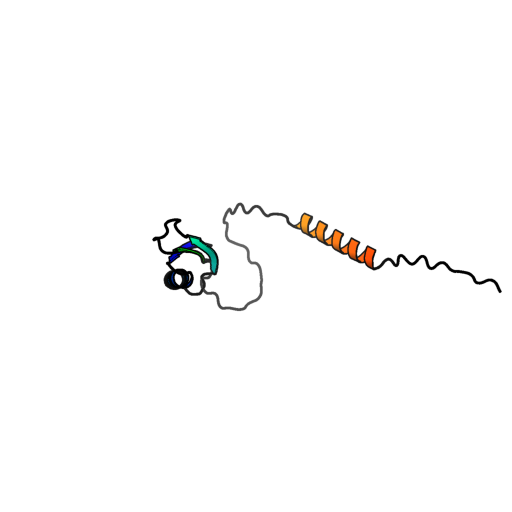29.018 -37.307 1.00 64.44 102 PRO A O 1
ATOM 821 N N . LYS A 1 103 ? 0.378 -27.738 -36.360 1.00 61.25 103 LYS A N 1
ATOM 822 C CA . LYS A 1 103 ? 1.070 -27.363 -37.615 1.00 61.25 103 LYS A CA 1
ATOM 823 C C . LYS A 1 103 ? 1.859 -28.531 -38.233 1.00 61.25 103 LYS A C 1
ATOM 825 O O . LYS A 1 103 ? 2.798 -28.320 -38.995 1.00 61.25 103 LYS A O 1
ATOM 830 N N . SER A 1 104 ? 1.515 -29.766 -37.886 1.00 62.44 104 SER A N 1
ATOM 831 C CA . SER A 1 104 ? 2.170 -30.951 -38.408 1.00 62.44 104 SER A CA 1
ATOM 832 C C . SER A 1 104 ? 1.633 -31.226 -39.809 1.00 62.44 104 SER A C 1
ATOM 834 O O . SER A 1 104 ? 0.704 -32.008 -39.997 1.00 62.44 104 SER A O 1
ATOM 836 N N . GLN A 1 105 ? 2.224 -30.574 -40.812 1.00 63.72 105 GLN A N 1
ATOM 837 C CA . GLN A 1 105 ? 2.355 -31.207 -42.120 1.00 63.72 105 GLN A CA 1
ATOM 838 C C . GLN A 1 105 ? 3.335 -32.365 -41.929 1.00 63.72 105 GLN A C 1
ATOM 840 O O . GLN A 1 105 ? 4.541 -32.216 -42.116 1.00 63.72 105 GLN A O 1
ATOM 845 N N . LEU A 1 106 ? 2.818 -33.504 -41.464 1.00 59.38 106 LEU A N 1
ATOM 846 C CA . LEU A 1 106 ? 3.553 -34.754 -41.515 1.00 59.38 106 LEU A CA 1
ATOM 847 C C . LEU A 1 106 ? 3.709 -35.066 -43.002 1.00 59.38 106 LEU A C 1
ATOM 849 O O . LEU A 1 106 ? 2.749 -35.468 -43.656 1.00 59.38 106 LEU A O 1
ATOM 853 N N . PHE A 1 107 ? 4.883 -34.775 -43.559 1.00 62.03 107 PHE A N 1
ATOM 854 C CA . PHE A 1 107 ? 5.230 -35.256 -44.885 1.00 62.03 107 PHE A CA 1
ATOM 855 C C . PHE A 1 107 ? 5.167 -36.775 -44.809 1.00 62.03 107 PHE A C 1
ATOM 857 O O . PHE A 1 107 ? 6.006 -37.400 -44.161 1.00 62.03 107 PHE A O 1
ATOM 864 N N . ASP A 1 108 ? 4.135 -37.351 -45.420 1.00 65.12 108 ASP A N 1
ATOM 865 C CA . ASP A 1 108 ? 4.075 -38.781 -45.659 1.00 65.12 108 ASP A CA 1
ATOM 866 C C . ASP A 1 108 ? 5.132 -39.086 -46.721 1.00 65.12 108 ASP A C 1
ATOM 868 O O . ASP A 1 108 ? 4.894 -39.030 -47.932 1.00 65.12 108 ASP A O 1
ATOM 872 N N . LEU A 1 109 ? 6.367 -39.271 -46.251 1.00 66.81 109 LEU A N 1
ATOM 873 C CA . LEU A 1 109 ? 7.449 -39.825 -47.041 1.00 66.81 109 LEU A CA 1
ATOM 874 C C . LEU A 1 109 ? 7.073 -41.281 -47.289 1.00 66.81 109 LEU A C 1
ATOM 876 O O . LEU A 1 109 ? 7.498 -42.178 -46.566 1.00 66.81 109 LEU A O 1
ATOM 880 N N . THR A 1 110 ? 6.237 -41.495 -48.300 1.00 66.75 110 THR A N 1
ATOM 881 C CA . THR A 1 110 ? 5.998 -42.810 -48.881 1.00 66.75 110 THR A CA 1
ATOM 882 C C . THR A 1 110 ? 7.353 -43.366 -49.305 1.00 66.75 110 THR A C 1
ATOM 884 O O . THR A 1 110 ? 7.950 -42.927 -50.287 1.00 66.75 110 THR A O 1
ATOM 887 N N . ILE A 1 111 ? 7.893 -44.277 -48.495 1.00 65.12 111 ILE A N 1
ATOM 888 C CA . ILE A 1 111 ? 9.135 -44.982 -48.802 1.00 65.12 111 ILE A CA 1
ATOM 889 C C . ILE A 1 111 ? 8.767 -45.993 -49.895 1.00 65.12 111 ILE A C 1
ATOM 891 O O . ILE A 1 111 ? 7.943 -46.871 -49.627 1.00 65.12 111 ILE A O 1
ATOM 895 N N . PRO A 1 112 ? 9.280 -45.855 -51.131 1.00 69.56 112 PRO A N 1
ATOM 896 C CA . PRO A 1 112 ? 8.981 -46.814 -52.184 1.00 69.56 112 PRO A CA 1
ATOM 897 C C . PRO A 1 112 ? 9.549 -48.203 -51.832 1.00 69.56 112 PRO A C 1
ATOM 899 O O . PRO A 1 112 ? 10.528 -48.276 -51.082 1.00 69.56 112 PRO A O 1
ATOM 902 N N . PRO A 1 113 ? 8.909 -49.277 -52.335 1.00 69.25 113 PRO A N 1
ATOM 903 C CA . PRO A 1 113 ? 9.193 -50.665 -51.961 1.00 69.25 113 PRO A CA 1
ATOM 904 C C . PRO A 1 113 ? 10.598 -51.143 -52.342 1.00 69.25 113 PRO A C 1
ATOM 906 O O . PRO A 1 113 ? 11.148 -50.651 -53.355 1.00 69.25 113 PRO A O 1
#

Secondary structure (DSSP, 8-state):
-EEEEEEESSHHHHHHHHHHHH-TTPEEEEEEEEE-SSTTSPEEEEEEEEE-----------------------------THHHHHHHHHHHHHHHHHHHS------------

Radius of gyration: 28.82 Å; chains: 1; bounding box: 57×71×70 Å

Sequence (113 aa):
MKTFSFLGETPTIALRKAQNQCGEDAIVIYTKKISTKSRTSEDMYEILVGLDSEHQDEVKTQVIQPSVQSEHNVNTQFVDYRAEILKMQQSIEQVQKSIWVPKSQLFDLTIPP

pLDDT: mean 77.07, std 16.78, range [43.44, 95.31]

Foldseek 3Di:
DDKDKFKDLDPVVRVVVCCVVQNPQKAWPDKDWDDDPDPPDGIMMMIMIDDDPPDPDDPDDDDDDDDDDDDDPDPPPPPPCVVVVVVVVVVVVVVVVVVPPPPDPPPPPPDDD